Protein AF-A0A962JTT4-F1 (afdb_monomer)

Sequence (121 aa):
GFFLLAALSMVAFALIDASATVLLVLAFVLGFFTIGGMIGLYSAAAGLYPTTLRNTGLGWGIGIGRLGAILGPNVAGVLIGIGWEQADYFLLLALPLVFAMLSTYALHRSQKTRTLTEQVA

Solvent-accessible surface area (backbone atoms only — not comparable to full-atom values): 6494 Å² total; per-residue (Å²): 111,44,36,54,55,20,26,51,33,34,43,48,58,34,72,54,92,64,58,73,68,55,52,52,52,35,53,50,53,25,49,54,27,46,53,53,35,51,54,53,48,53,56,53,52,52,73,71,38,58,84,91,48,29,66,62,56,51,47,52,55,52,50,52,53,49,52,49,64,63,47,45,62,56,53,49,52,52,44,48,71,75,68,49,56,73,35,59,54,38,47,56,59,26,50,62,31,50,52,51,33,55,54,53,49,54,51,54,56,53,51,62,53,52,56,55,50,68,74,75,106

pLDDT: mean 82.77, std 9.1, range [50.25, 93.44]

Radius of gyration: 17.61 Å; Cα contacts (8 Å, |Δi|>4): 67; chains: 1; bounding box: 48×29×44 Å

Structure (mmCIF, N/CA/C/O backbone):
data_AF-A0A962JTT4-F1
#
_entry.id   AF-A0A962JTT4-F1
#
loop_
_atom_site.group_PDB
_atom_site.id
_atom_site.type_symbol
_atom_site.label_atom_id
_atom_site.label_alt_id
_atom_site.label_comp_id
_atom_site.label_asym_id
_atom_site.label_entity_id
_atom_site.label_seq_id
_atom_site.pdbx_PDB_ins_code
_atom_site.Cartn_x
_atom_site.Cartn_y
_atom_site.Cartn_z
_atom_site.occupancy
_atom_site.B_iso_or_equiv
_atom_site.auth_seq_id
_atom_site.auth_comp_id
_atom_site.auth_asym_id
_atom_site.auth_atom_id
_atom_site.pdbx_PDB_model_num
ATOM 1 N N . GLY A 1 1 ? -7.665 10.477 1.159 1.00 71.88 1 GLY A N 1
ATOM 2 C CA . GLY A 1 1 ? -6.621 11.371 0.624 1.00 71.88 1 GLY A CA 1
ATOM 3 C C . GLY A 1 1 ? -5.337 10.616 0.350 1.00 71.88 1 GLY A C 1
ATOM 4 O O . GLY A 1 1 ? -5.033 10.378 -0.806 1.00 71.88 1 GLY A O 1
ATOM 5 N N . PHE A 1 2 ? -4.629 10.192 1.402 1.00 78.94 2 PHE A N 1
ATOM 6 C CA . PHE A 1 2 ? -3.306 9.550 1.319 1.00 78.94 2 PHE A CA 1
ATOM 7 C C . PHE A 1 2 ? -3.193 8.390 0.314 1.00 78.94 2 PHE A C 1
ATOM 9 O O . PHE A 1 2 ? -2.306 8.419 -0.529 1.00 78.94 2 PHE A O 1
ATOM 16 N N . PHE A 1 3 ? -4.120 7.424 0.328 1.00 81.44 3 PHE A N 1
ATOM 17 C CA . PHE A 1 3 ? -4.079 6.280 -0.600 1.00 81.44 3 PHE A CA 1
ATOM 18 C C . PHE A 1 3 ? -4.284 6.657 -2.075 1.00 81.44 3 PHE A C 1
ATOM 20 O O . PHE A 1 3 ? -3.728 6.000 -2.947 1.00 81.44 3 PHE A O 1
ATOM 27 N N . LEU A 1 4 ? -5.028 7.733 -2.359 1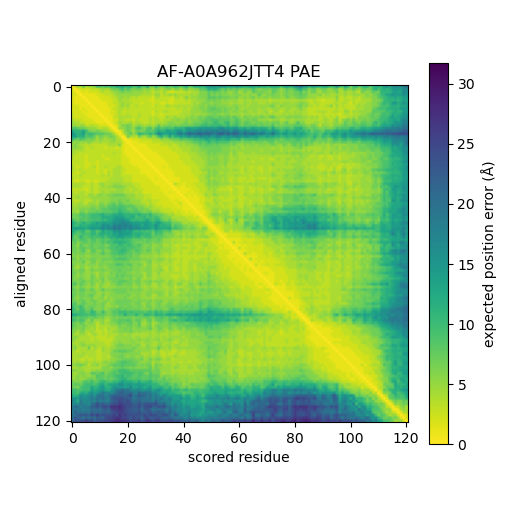.00 83.12 4 LEU A N 1
ATOM 28 C CA . LEU A 1 4 ? -5.218 8.227 -3.728 1.00 83.12 4 LEU A CA 1
ATOM 29 C C . LEU A 1 4 ? -3.922 8.861 -4.244 1.00 83.12 4 LEU A C 1
ATOM 31 O O . LEU A 1 4 ? -3.492 8.557 -5.350 1.00 83.12 4 LEU A O 1
ATOM 35 N N . LEU A 1 5 ? -3.273 9.695 -3.424 1.00 85.25 5 LEU A N 1
ATOM 36 C CA . LEU A 1 5 ? -1.982 10.296 -3.773 1.00 85.25 5 LEU A CA 1
ATOM 37 C C . LEU A 1 5 ? -0.900 9.230 -3.954 1.00 85.25 5 LEU A C 1
ATOM 39 O O . LEU A 1 5 ? -0.164 9.282 -4.930 1.00 85.25 5 LEU A O 1
ATOM 43 N N . ALA A 1 6 ? -0.864 8.224 -3.077 1.00 85.25 6 ALA A N 1
ATOM 44 C CA . ALA A 1 6 ? 0.035 7.087 -3.230 1.00 85.25 6 ALA A CA 1
ATOM 45 C C . ALA A 1 6 ? -0.232 6.314 -4.537 1.00 85.25 6 ALA A C 1
ATOM 47 O O . ALA A 1 6 ? 0.714 6.001 -5.253 1.00 85.25 6 ALA A O 1
ATOM 48 N N . ALA A 1 7 ? -1.499 6.066 -4.900 1.00 84.69 7 ALA A N 1
ATOM 49 C CA . ALA A 1 7 ? -1.848 5.404 -6.159 1.00 84.69 7 ALA A CA 1
ATOM 50 C C . ALA A 1 7 ? -1.422 6.227 -7.386 1.00 84.69 7 ALA A C 1
ATOM 52 O O . ALA A 1 7 ? -0.845 5.680 -8.320 1.00 84.69 7 ALA A O 1
ATOM 53 N N . LEU A 1 8 ? -1.643 7.545 -7.370 1.00 86.62 8 LEU A N 1
ATOM 54 C CA . LEU A 1 8 ? -1.200 8.435 -8.447 1.00 86.62 8 LEU A CA 1
ATOM 55 C C . LEU A 1 8 ? 0.326 8.454 -8.577 1.00 86.62 8 LEU A C 1
ATOM 57 O O . LEU A 1 8 ? 0.839 8.357 -9.688 1.00 86.62 8 LEU A O 1
ATOM 61 N N . SER A 1 9 ? 1.054 8.536 -7.460 1.00 84.06 9 SER A N 1
ATOM 62 C CA . SER A 1 9 ? 2.518 8.466 -7.464 1.00 84.06 9 SER A CA 1
ATOM 63 C C . SER A 1 9 ? 3.032 7.116 -7.965 1.00 84.06 9 SER A C 1
ATOM 65 O O . SER A 1 9 ? 4.034 7.088 -8.669 1.00 84.06 9 SER A O 1
ATOM 67 N N . MET A 1 10 ? 2.337 6.015 -7.658 1.00 86.44 10 MET A N 1
ATOM 68 C CA . MET A 1 10 ? 2.665 4.672 -8.149 1.00 86.44 10 MET A CA 1
ATOM 69 C C . MET A 1 10 ? 2.493 4.562 -9.667 1.00 86.44 10 MET A C 1
ATOM 71 O O . MET A 1 10 ? 3.378 4.068 -10.355 1.00 86.44 10 MET A O 1
ATOM 75 N N . VAL A 1 11 ? 1.375 5.061 -10.201 1.00 87.25 11 VAL A N 1
ATOM 76 C CA . VAL A 1 11 ? 1.112 5.075 -11.649 1.00 87.25 11 VAL A CA 1
ATOM 77 C C . VAL A 1 11 ? 2.109 5.981 -12.371 1.00 87.25 11 VAL A C 1
ATOM 79 O O . VAL A 1 11 ? 2.639 5.602 -13.410 1.00 87.25 11 VAL A O 1
ATOM 82 N N . ALA A 1 12 ? 2.420 7.149 -11.803 1.00 84.62 12 ALA A N 1
ATOM 83 C CA . ALA A 1 12 ? 3.449 8.033 -12.338 1.00 84.62 12 ALA A CA 1
ATOM 84 C C . ALA A 1 12 ? 4.829 7.355 -12.346 1.00 84.62 12 ALA A C 1
ATOM 86 O O . ALA A 1 12 ? 5.542 7.447 -13.334 1.00 84.62 12 ALA A O 1
ATOM 87 N N . PHE A 1 13 ? 5.185 6.628 -11.284 1.00 84.75 13 PHE A N 1
ATOM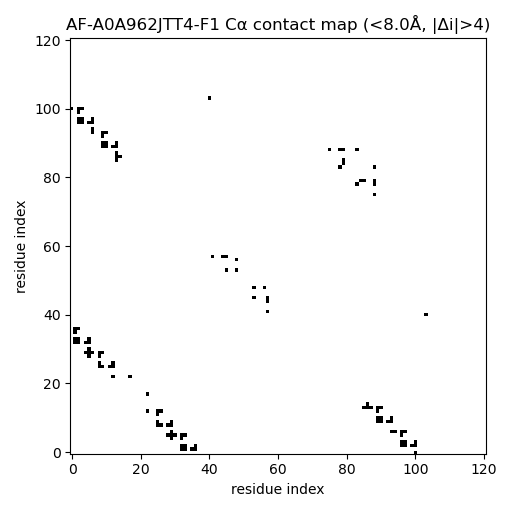 88 C CA . PHE A 1 13 ? 6.424 5.850 -11.227 1.00 84.75 13 PHE A CA 1
ATOM 89 C C . PHE A 1 13 ? 6.464 4.722 -12.269 1.00 84.75 13 PHE A C 1
ATOM 91 O O . PHE A 1 13 ? 7.529 4.422 -12.792 1.00 84.75 13 PHE A O 1
ATOM 98 N N . ALA A 1 14 ? 5.317 4.114 -12.584 1.00 83.12 14 ALA A N 1
ATOM 99 C CA . ALA A 1 14 ? 5.223 3.030 -13.558 1.00 83.12 14 ALA A CA 1
ATOM 100 C C . ALA A 1 14 ? 5.324 3.503 -15.018 1.00 83.12 14 ALA A C 1
ATOM 102 O O . ALA A 1 14 ? 5.861 2.780 -15.846 1.00 83.12 14 ALA A O 1
ATOM 103 N N . LEU A 1 15 ? 4.777 4.680 -15.341 1.00 82.44 15 LEU A N 1
ATOM 104 C CA . LEU A 1 15 ? 4.630 5.152 -16.727 1.00 82.44 15 LEU A CA 1
ATOM 105 C C . LEU A 1 15 ? 5.695 6.166 -17.161 1.00 82.44 15 LEU A C 1
ATOM 107 O O . LEU A 1 15 ? 5.823 6.444 -18.352 1.00 82.44 15 LEU A O 1
ATOM 111 N N . ILE A 1 16 ? 6.401 6.787 -16.214 1.00 81.62 16 ILE A N 1
ATOM 112 C CA . ILE A 1 16 ? 7.381 7.831 -16.514 1.00 81.62 16 ILE A CA 1
ATOM 113 C C . ILE A 1 16 ? 8.776 7.208 -16.611 1.00 81.62 16 ILE A C 1
ATOM 115 O O . ILE A 1 16 ? 9.443 6.997 -15.599 1.00 81.62 16 ILE A O 1
ATOM 119 N N . ASP A 1 17 ? 9.258 7.033 -17.839 1.00 71.81 17 ASP A N 1
ATOM 120 C CA . ASP A 1 17 ? 10.679 6.816 -18.115 1.00 71.81 17 ASP A CA 1
ATOM 121 C C . ASP A 1 17 ? 11.438 8.147 -17.997 1.00 71.81 17 ASP A C 1
ATOM 123 O O . ASP A 1 17 ? 11.567 8.920 -18.949 1.00 71.81 17 ASP A O 1
ATOM 127 N N . ALA A 1 18 ? 11.909 8.456 -16.788 1.00 75.94 18 ALA A N 1
ATOM 128 C CA . ALA A 1 18 ? 12.687 9.659 -16.494 1.00 75.94 18 ALA A CA 1
ATOM 129 C C . ALA A 1 18 ? 14.079 9.333 -15.938 1.00 75.94 18 ALA A C 1
ATOM 131 O O . ALA A 1 18 ? 14.427 8.186 -15.664 1.00 75.94 18 ALA A O 1
ATOM 132 N N . SER A 1 19 ? 14.901 10.372 -15.762 1.00 83.06 19 SER A N 1
ATOM 133 C CA . SER A 1 19 ? 16.229 10.223 -15.165 1.00 83.06 19 SER A CA 1
ATOM 134 C C . SER A 1 19 ? 16.149 9.608 -13.762 1.00 83.06 19 SER A C 1
ATOM 136 O O . SER A 1 19 ? 15.168 9.798 -13.037 1.00 83.06 19 SER A O 1
ATOM 138 N N . ALA A 1 20 ? 17.213 8.914 -13.347 1.00 84.25 20 ALA A N 1
ATOM 139 C CA . ALA A 1 20 ? 17.287 8.240 -12.047 1.00 84.25 20 ALA A CA 1
ATOM 140 C C . ALA A 1 20 ? 16.887 9.151 -10.868 1.00 84.25 20 ALA A C 1
ATOM 142 O O . ALA A 1 20 ? 16.230 8.708 -9.928 1.00 84.25 20 ALA A O 1
ATOM 143 N N . THR A 1 21 ? 17.216 10.443 -10.942 1.00 88.56 21 THR A N 1
ATOM 144 C CA . THR A 1 21 ? 16.834 11.441 -9.936 1.00 88.56 21 THR A CA 1
ATOM 145 C C . THR A 1 21 ? 15.317 11.589 -9.801 1.00 88.56 21 THR A C 1
ATOM 147 O O . THR A 1 21 ? 14.809 11.656 -8.685 1.00 88.56 21 THR A O 1
ATOM 150 N N . VAL A 1 22 ? 14.576 11.619 -10.912 1.00 86.50 22 VAL A N 1
ATOM 151 C CA . VAL A 1 22 ? 13.110 11.767 -10.900 1.00 86.50 22 VAL A CA 1
ATOM 152 C C . VAL A 1 22 ? 12.446 10.522 -10.317 1.00 86.50 22 VAL A C 1
ATOM 154 O O . VAL A 1 22 ? 11.553 10.642 -9.478 1.00 86.50 22 VAL A O 1
ATOM 157 N N . LEU A 1 23 ? 12.924 9.333 -10.692 1.00 86.06 23 LEU A N 1
ATOM 158 C CA . LEU A 1 23 ? 12.428 8.070 -10.141 1.00 86.06 23 LEU A CA 1
ATOM 159 C C . LEU A 1 23 ? 12.670 7.972 -8.629 1.00 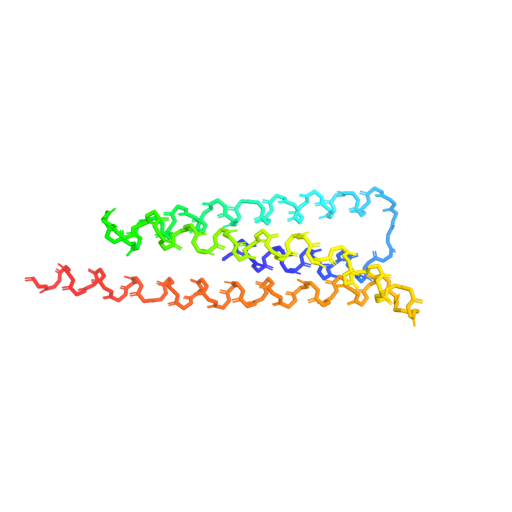86.06 23 LEU A C 1
ATOM 161 O O . LEU A 1 23 ? 11.780 7.547 -7.896 1.00 86.06 23 LEU A O 1
ATOM 165 N N . LEU A 1 24 ? 13.826 8.430 -8.134 1.00 89.38 24 LEU A N 1
ATOM 166 C CA . LEU A 1 24 ? 14.114 8.475 -6.695 1.00 89.38 24 LEU A CA 1
ATOM 167 C C . LEU A 1 24 ? 13.170 9.417 -5.939 1.00 89.38 24 LEU A C 1
ATOM 169 O O . LEU A 1 24 ? 12.685 9.068 -4.862 1.00 89.38 24 LEU A O 1
ATOM 173 N N . VAL A 1 25 ? 12.873 10.591 -6.504 1.00 91.44 25 VAL A N 1
ATOM 174 C CA . VAL A 1 25 ? 11.908 11.529 -5.912 1.00 91.44 25 VAL A CA 1
ATOM 175 C C . VAL A 1 25 ? 10.507 10.916 -5.886 1.00 91.44 25 VAL A C 1
ATOM 177 O O . VAL A 1 25 ? 9.841 10.964 -4.853 1.00 91.44 25 VAL A O 1
ATOM 180 N N . LEU A 1 26 ? 10.063 10.289 -6.978 1.00 88.50 26 LEU A N 1
ATOM 181 C CA . LEU A 1 26 ? 8.767 9.607 -7.032 1.00 88.50 26 LEU A CA 1
ATOM 182 C C . LEU A 1 26 ? 8.683 8.452 -6.027 1.00 88.50 26 LEU A C 1
ATOM 184 O O . LEU A 1 26 ? 7.681 8.339 -5.322 1.00 88.50 26 LEU A O 1
ATOM 188 N N . ALA A 1 27 ? 9.739 7.647 -5.900 1.00 87.94 27 ALA A N 1
ATOM 189 C CA . ALA A 1 27 ? 9.814 6.565 -4.921 1.00 87.94 27 ALA A CA 1
ATOM 190 C C . ALA A 1 27 ? 9.730 7.089 -3.479 1.00 87.94 27 ALA A C 1
ATOM 192 O O . ALA A 1 27 ? 9.022 6.515 -2.649 1.00 87.94 27 ALA A O 1
ATOM 193 N N . PHE A 1 28 ? 10.395 8.210 -3.182 1.00 92.12 28 PHE A N 1
ATOM 194 C CA . PHE A 1 28 ? 10.293 8.869 -1.881 1.00 92.12 28 PHE A CA 1
ATOM 195 C C . PHE A 1 28 ? 8.857 9.320 -1.584 1.00 92.12 28 PHE A C 1
ATOM 197 O O . PHE A 1 28 ? 8.317 9.020 -0.518 1.00 92.12 28 PHE A O 1
ATOM 204 N N . VAL A 1 29 ? 8.218 10.000 -2.538 1.00 91.69 29 VAL A N 1
ATOM 205 C CA . VAL A 1 29 ? 6.843 10.498 -2.404 1.00 91.69 29 VAL A CA 1
ATOM 206 C C . VAL A 1 29 ? 5.851 9.343 -2.223 1.00 91.69 29 VAL A C 1
ATOM 208 O O . VAL A 1 29 ? 5.016 9.372 -1.315 1.00 91.69 29 VAL A O 1
ATOM 211 N N . LEU A 1 30 ? 5.982 8.291 -3.032 1.00 89.81 30 LEU A N 1
ATOM 212 C CA . LEU A 1 30 ? 5.200 7.063 -2.923 1.00 89.81 30 LEU A CA 1
ATOM 213 C C . LEU A 1 30 ? 5.344 6.424 -1.535 1.00 89.81 30 LEU A C 1
ATOM 215 O O . LEU A 1 30 ? 4.340 6.093 -0.897 1.00 89.81 30 LEU A O 1
ATOM 219 N N . GLY A 1 31 ? 6.578 6.273 -1.047 1.00 88.81 31 GLY A N 1
ATOM 220 C CA . GLY A 1 31 ? 6.862 5.703 0.268 1.00 88.81 31 GLY A CA 1
ATOM 221 C C . GLY A 1 31 ? 6.262 6.534 1.402 1.00 88.81 31 GLY A C 1
ATOM 222 O O . GLY A 1 31 ? 5.586 5.990 2.278 1.00 88.81 31 GLY A O 1
ATOM 223 N N . PHE A 1 32 ? 6.431 7.857 1.347 1.00 91.44 32 PHE A N 1
ATOM 224 C CA . PHE A 1 32 ? 5.888 8.786 2.336 1.00 91.44 32 PHE A CA 1
ATOM 225 C C . PHE A 1 32 ? 4.362 8.676 2.451 1.00 91.44 32 PHE A C 1
ATOM 227 O O . PHE A 1 32 ? 3.830 8.500 3.551 1.00 91.44 32 PHE A O 1
ATOM 234 N N . PHE A 1 33 ? 3.643 8.715 1.324 1.00 89.94 33 PHE A N 1
ATOM 235 C CA . PHE A 1 33 ? 2.183 8.616 1.341 1.00 89.94 33 PHE A CA 1
ATOM 236 C C . PHE A 1 33 ? 1.683 7.228 1.745 1.00 89.94 33 PHE A C 1
ATOM 238 O O . PHE A 1 33 ? 0.670 7.129 2.442 1.00 89.94 33 PHE A O 1
ATOM 245 N N . THR A 1 34 ? 2.391 6.167 1.357 1.00 87.44 34 THR A N 1
ATOM 246 C CA . THR A 1 34 ? 2.013 4.789 1.697 1.00 87.44 34 THR A CA 1
ATOM 247 C C . THR A 1 34 ? 2.160 4.530 3.196 1.00 87.44 34 THR A C 1
ATOM 249 O O . THR A 1 34 ? 1.215 4.071 3.838 1.00 87.44 34 THR A O 1
ATOM 252 N N . ILE A 1 35 ? 3.306 4.885 3.787 1.00 89.75 35 ILE A N 1
ATOM 253 C CA . ILE A 1 35 ? 3.558 4.695 5.224 1.00 89.75 35 ILE A CA 1
ATOM 254 C C . ILE A 1 35 ? 2.665 5.624 6.054 1.00 89.75 35 ILE A C 1
ATOM 256 O O . ILE A 1 35 ? 2.040 5.174 7.016 1.00 89.75 35 ILE A O 1
ATOM 260 N N . GLY A 1 36 ? 2.540 6.896 5.659 1.00 87.56 36 GLY A N 1
ATOM 261 C CA . GLY A 1 36 ? 1.650 7.847 6.328 1.00 87.56 36 GLY A CA 1
ATOM 262 C C . GLY A 1 36 ? 0.188 7.388 6.310 1.00 87.56 36 GLY A C 1
ATOM 263 O O . GLY A 1 36 ? -0.489 7.418 7.340 1.00 87.56 36 GLY A O 1
ATOM 264 N N . GLY A 1 37 ? -0.281 6.878 5.166 1.00 86.25 37 GLY A N 1
ATOM 265 C CA . GLY A 1 37 ? -1.609 6.283 5.027 1.00 86.25 37 GLY A CA 1
ATOM 266 C C . GLY A 1 37 ? -1.804 5.050 5.911 1.00 86.25 37 GLY A C 1
ATOM 267 O O . GLY A 1 37 ? -2.839 4.932 6.566 1.00 86.25 37 GLY A O 1
ATOM 268 N N . MET A 1 38 ? -0.805 4.165 5.987 1.00 86.00 38 MET A N 1
ATOM 269 C CA . MET A 1 38 ? -0.851 2.962 6.824 1.00 86.00 38 MET A CA 1
ATOM 270 C C . MET A 1 38 ? -0.961 3.300 8.318 1.00 86.00 38 MET A C 1
ATOM 272 O O . MET A 1 38 ? -1.808 2.743 9.015 1.00 86.00 38 MET A O 1
ATOM 276 N N . ILE A 1 39 ? -0.152 4.243 8.811 1.00 88.00 39 ILE A N 1
ATOM 277 C CA . ILE A 1 39 ? -0.183 4.671 10.219 1.00 88.00 39 ILE A CA 1
ATOM 278 C C . ILE A 1 39 ? -1.537 5.309 10.556 1.00 88.00 39 ILE A C 1
ATOM 280 O O . ILE A 1 39 ? -2.152 4.965 11.569 1.00 88.00 39 ILE A O 1
ATOM 284 N N . GLY A 1 40 ? -2.036 6.195 9.687 1.00 85.75 40 GLY A N 1
ATOM 285 C CA . GLY A 1 40 ? -3.354 6.808 9.854 1.00 85.75 40 GLY A CA 1
ATOM 286 C C . GLY A 1 40 ? -4.482 5.774 9.868 1.00 85.75 40 GLY A C 1
ATOM 287 O O . GLY A 1 40 ? -5.381 5.854 10.705 1.00 85.75 40 GLY A O 1
ATOM 288 N N . LEU A 1 41 ? -4.403 4.765 8.994 1.00 83.75 41 LEU A N 1
ATOM 289 C CA . LEU A 1 41 ? -5.366 3.669 8.937 1.00 83.75 41 LEU A CA 1
ATOM 290 C C . LEU A 1 41 ? -5.371 2.843 10.226 1.00 83.75 41 LEU A C 1
ATOM 292 O O . LEU A 1 41 ? -6.444 2.571 10.754 1.00 83.75 41 LEU A O 1
ATOM 296 N N . TYR A 1 42 ? -4.205 2.472 10.759 1.00 84.81 42 TYR A N 1
ATOM 297 C CA . TYR A 1 42 ? -4.125 1.713 12.010 1.00 84.81 42 TYR A CA 1
ATOM 298 C C . TYR A 1 42 ? -4.639 2.504 13.212 1.00 84.81 42 TYR A C 1
ATOM 300 O O . TYR A 1 42 ? -5.340 1.941 14.052 1.00 84.81 42 TYR A O 1
ATOM 308 N N . SER A 1 43 ? -4.365 3.809 13.265 1.00 85.31 43 SER A N 1
ATOM 309 C CA . SER A 1 43 ? -4.914 4.696 14.295 1.00 85.31 43 SER A CA 1
ATOM 310 C C . SER A 1 43 ? -6.446 4.779 14.221 1.00 85.31 43 SER A C 1
ATOM 312 O O . SER A 1 43 ? -7.138 4.558 15.217 1.00 85.31 43 SER A O 1
ATOM 314 N N . ALA A 1 44 ? -7.000 4.995 13.023 1.00 82.50 44 ALA A N 1
ATOM 315 C CA . ALA A 1 44 ? -8.447 5.027 12.812 1.00 82.50 44 ALA A CA 1
ATOM 316 C C . ALA A 1 44 ? -9.112 3.672 13.114 1.00 82.50 44 ALA A C 1
ATOM 318 O O . ALA A 1 44 ? -10.165 3.622 13.749 1.00 82.50 44 ALA A O 1
ATOM 319 N N . ALA A 1 45 ? -8.484 2.567 12.704 1.00 81.00 45 ALA A N 1
ATOM 320 C CA . ALA A 1 45 ? -8.962 1.215 12.970 1.00 81.00 45 ALA A CA 1
ATOM 321 C C . ALA A 1 45 ? -8.958 0.892 14.469 1.00 81.00 45 ALA A C 1
ATOM 323 O O . ALA A 1 45 ? -9.917 0.303 14.964 1.00 81.00 45 ALA A O 1
ATOM 324 N N . ALA A 1 46 ? -7.943 1.330 15.220 1.00 81.38 46 ALA A N 1
ATOM 325 C CA . ALA A 1 46 ? -7.931 1.188 16.672 1.00 81.38 46 ALA A CA 1
ATOM 326 C C . ALA A 1 46 ? -9.143 1.881 17.316 1.00 81.38 46 ALA A C 1
ATOM 328 O O . ALA A 1 46 ? -9.762 1.310 18.209 1.00 81.38 46 ALA A O 1
ATOM 329 N N . GLY A 1 47 ? -9.546 3.057 16.829 1.00 79.69 47 GLY A N 1
ATOM 330 C CA . GLY A 1 47 ? -10.744 3.753 17.311 1.00 79.69 47 GLY A CA 1
ATOM 331 C C . GLY A 1 47 ? -12.074 3.049 17.002 1.00 79.69 47 GLY A C 1
ATOM 332 O O . GLY A 1 47 ? -13.050 3.270 17.712 1.00 79.69 47 GLY A O 1
ATOM 333 N N . LEU A 1 48 ? -12.125 2.188 15.979 1.00 77.75 48 LEU A N 1
ATOM 334 C CA . LEU A 1 48 ? -13.355 1.523 15.525 1.00 77.75 48 LEU A CA 1
ATOM 335 C C . LEU A 1 48 ? -13.716 0.263 16.321 1.00 77.75 48 LEU A C 1
ATOM 337 O O . LEU A 1 48 ? -14.893 -0.087 16.401 1.00 77.75 48 LEU A O 1
ATOM 341 N N . TYR A 1 49 ? -12.727 -0.422 16.900 1.00 77.06 49 TYR A N 1
ATOM 342 C CA . TYR A 1 49 ? -12.964 -1.663 17.638 1.00 77.06 49 TYR A CA 1
ATOM 343 C C . TYR A 1 49 ? -13.157 -1.418 19.146 1.00 77.06 49 TYR A C 1
ATOM 345 O O . TYR A 1 49 ? -12.373 -0.664 19.749 1.00 77.06 49 TYR A O 1
ATOM 353 N N . PRO A 1 50 ? -14.126 -2.114 19.785 1.00 74.06 50 PRO A N 1
ATOM 354 C CA . PRO A 1 50 ? -14.224 -2.194 21.240 1.00 74.06 50 PRO A CA 1
ATOM 355 C C . PRO A 1 50 ? -12.900 -2.675 21.835 1.00 74.06 50 PRO A C 1
ATOM 357 O O . PRO A 1 50 ? -12.224 -3.527 21.252 1.00 74.06 50 PRO A O 1
ATOM 360 N N . THR A 1 51 ? -12.533 -2.159 23.004 1.00 80.31 51 THR A N 1
ATOM 361 C CA . THR A 1 51 ? -11.254 -2.437 23.682 1.00 80.31 51 THR A CA 1
ATOM 362 C C . THR A 1 51 ? -10.950 -3.931 23.812 1.00 80.31 51 THR A C 1
ATOM 364 O O . THR A 1 51 ? -9.803 -4.330 23.644 1.00 80.31 51 THR A O 1
ATOM 367 N N . THR A 1 52 ? -11.969 -4.766 24.025 1.00 80.56 52 THR A N 1
ATOM 368 C CA . THR A 1 52 ? -11.855 -6.229 24.144 1.00 80.56 52 THR A CA 1
ATOM 369 C C . THR A 1 52 ? -11.511 -6.954 22.842 1.00 80.56 52 THR A C 1
ATOM 371 O O . THR A 1 52 ? -10.900 -8.015 22.891 1.00 80.56 52 THR A O 1
ATOM 374 N N . LEU A 1 53 ? -11.881 -6.411 21.677 1.00 81.25 53 LEU A N 1
ATOM 375 C CA . LEU A 1 53 ? -11.692 -7.067 20.371 1.00 81.25 53 LEU A CA 1
ATOM 376 C C . LEU A 1 53 ? -10.624 -6.391 19.502 1.00 81.25 53 LEU A C 1
ATOM 378 O O . LEU A 1 53 ? -10.220 -6.934 18.472 1.00 81.25 53 LEU A O 1
ATOM 382 N N . ARG A 1 54 ? -10.145 -5.215 19.919 1.00 83.50 54 ARG A N 1
ATOM 383 C CA . ARG A 1 54 ? -9.206 -4.375 19.169 1.00 83.50 54 ARG A CA 1
ATOM 384 C C . ARG A 1 54 ? -7.913 -5.095 18.808 1.00 83.50 54 ARG A C 1
ATOM 386 O O . ARG A 1 54 ? -7.501 -5.042 17.652 1.00 83.50 54 ARG A O 1
ATOM 393 N N . ASN A 1 55 ? -7.297 -5.791 19.762 1.00 83.62 55 ASN A N 1
ATOM 394 C CA . ASN A 1 55 ? -6.029 -6.479 19.517 1.00 83.62 55 ASN A CA 1
ATOM 395 C C 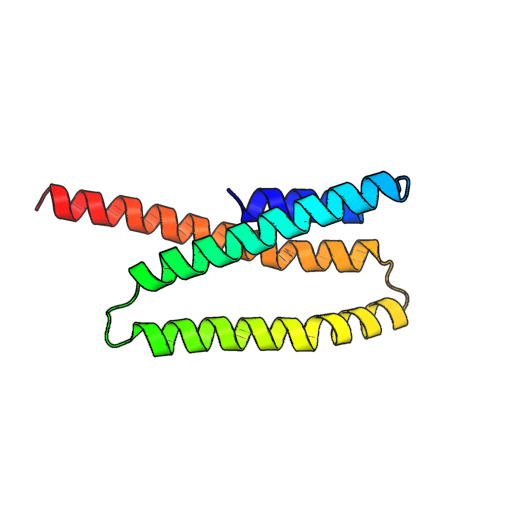. ASN A 1 55 ? -6.190 -7.637 18.527 1.00 83.62 55 ASN A C 1
ATOM 397 O O . ASN A 1 55 ? -5.353 -7.806 17.645 1.00 83.62 55 ASN A O 1
ATOM 401 N N . THR A 1 56 ? -7.280 -8.398 18.626 1.00 87.25 56 THR A N 1
ATOM 402 C CA . THR A 1 56 ? -7.545 -9.538 17.741 1.00 87.25 56 THR A CA 1
ATOM 403 C C . THR A 1 56 ? -7.869 -9.071 16.322 1.00 87.25 56 THR A C 1
ATOM 405 O O . THR A 1 56 ? -7.309 -9.592 15.361 1.00 87.25 56 THR A O 1
ATOM 408 N N . GLY A 1 57 ? -8.717 -8.045 16.178 1.00 82.88 57 GLY A N 1
ATOM 409 C CA . GLY A 1 57 ? -9.088 -7.482 14.876 1.00 82.88 57 GLY A CA 1
ATOM 410 C C . GLY A 1 57 ? -7.914 -6.813 14.155 1.00 82.88 57 GLY A C 1
ATOM 411 O O . GLY A 1 57 ? -7.666 -7.094 12.982 1.00 82.88 57 GLY A O 1
ATOM 412 N N . LEU A 1 58 ? -7.142 -5.978 14.862 1.00 86.31 58 LEU A N 1
ATOM 413 C CA . LEU A 1 58 ? -5.930 -5.373 14.300 1.00 86.31 58 LEU A CA 1
ATOM 414 C C . LEU A 1 58 ? -4.866 -6.430 13.982 1.00 86.31 58 LEU A C 1
ATOM 416 O O . LEU A 1 58 ? -4.221 -6.340 12.941 1.00 86.31 58 LEU A O 1
ATOM 420 N N . GLY A 1 59 ? -4.715 -7.449 14.834 1.00 88.62 59 GLY A N 1
ATOM 421 C CA . GLY A 1 59 ? -3.786 -8.558 14.621 1.00 88.62 59 GLY A CA 1
ATOM 422 C C . GLY A 1 59 ? -4.054 -9.312 13.318 1.00 88.62 59 GLY A C 1
ATOM 423 O O . GLY A 1 59 ? -3.122 -9.535 12.547 1.00 88.62 59 GLY A O 1
ATOM 424 N N . TRP A 1 60 ? -5.319 -9.623 13.020 1.00 89.81 60 TRP A N 1
ATOM 425 C CA . TRP A 1 60 ? -5.707 -10.238 11.745 1.00 89.81 60 TRP A CA 1
ATOM 426 C C . TRP A 1 60 ? -5.395 -9.343 10.543 1.00 89.81 60 TRP A C 1
ATOM 428 O O . TRP A 1 60 ? -4.799 -9.810 9.572 1.00 89.81 60 TRP A O 1
ATOM 438 N N . GLY A 1 61 ? -5.732 -8.051 10.618 1.00 86.25 61 GLY A N 1
ATOM 439 C CA . GLY A 1 61 ? -5.442 -7.101 9.539 1.00 86.25 61 GLY A CA 1
ATOM 440 C C . GLY A 1 61 ? -3.942 -6.965 9.255 1.00 86.25 61 GLY A C 1
ATOM 441 O O . GLY A 1 61 ? -3.511 -7.052 8.105 1.00 86.25 61 GLY A O 1
ATOM 442 N N . ILE A 1 62 ? -3.130 -6.824 10.306 1.00 88.31 62 ILE A N 1
ATOM 443 C CA . ILE A 1 62 ? -1.667 -6.736 10.194 1.00 88.31 62 ILE A CA 1
ATOM 444 C C . ILE A 1 62 ? -1.080 -8.057 9.679 1.00 88.31 62 ILE A C 1
ATOM 446 O O . ILE A 1 62 ? -0.176 -8.044 8.843 1.00 88.31 62 ILE A O 1
ATOM 450 N N . GLY A 1 63 ? -1.595 -9.196 10.150 1.00 90.62 63 GLY A N 1
ATOM 451 C CA . GLY A 1 63 ? -1.177 -10.525 9.706 1.00 90.62 63 GLY A CA 1
ATOM 452 C C . GLY A 1 63 ? -1.359 -10.714 8.200 1.00 90.62 63 GLY A C 1
ATOM 453 O O . GLY A 1 63 ? -0.415 -11.098 7.512 1.00 90.62 63 GLY A O 1
ATOM 454 N N . ILE A 1 64 ? -2.529 -10.350 7.669 1.00 89.81 64 ILE A N 1
ATOM 455 C CA . ILE A 1 64 ? -2.804 -10.392 6.224 1.00 89.81 64 ILE A CA 1
ATOM 456 C C . ILE A 1 64 ? -1.868 -9.443 5.461 1.00 89.81 64 ILE A C 1
ATOM 458 O O . ILE A 1 64 ? -1.305 -9.829 4.437 1.00 89.81 64 ILE A O 1
ATOM 462 N N . GLY A 1 65 ? -1.628 -8.236 5.984 1.00 87.44 65 GLY A N 1
ATOM 463 C CA . GLY A 1 65 ? -0.679 -7.291 5.385 1.00 87.44 65 GLY A CA 1
ATOM 464 C C . GLY A 1 65 ? 0.740 -7.861 5.262 1.00 87.44 65 GLY A C 1
ATOM 465 O O . GLY A 1 65 ? 1.403 -7.679 4.241 1.00 87.44 65 GLY A O 1
ATOM 466 N N . ARG A 1 66 ? 1.192 -8.624 6.264 1.00 91.62 66 ARG A N 1
ATOM 467 C CA . ARG A 1 66 ? 2.494 -9.306 6.231 1.00 91.62 66 ARG A CA 1
ATOM 468 C C . ARG A 1 66 ? 2.546 -10.442 5.214 1.00 91.62 66 ARG A C 1
ATOM 470 O O . ARG A 1 66 ? 3.566 -10.587 4.550 1.00 91.62 66 ARG A O 1
ATOM 477 N N . LEU A 1 67 ? 1.467 -11.209 5.053 1.00 92.75 67 LEU A N 1
ATOM 478 C CA . LEU A 1 67 ? 1.396 -12.237 4.007 1.00 92.75 67 LEU A CA 1
ATOM 479 C C . LEU A 1 67 ? 1.542 -11.610 2.616 1.00 92.75 67 LEU A C 1
ATOM 481 O O . LEU A 1 67 ? 2.311 -12.112 1.801 1.00 92.75 67 LEU A O 1
ATOM 485 N N . GLY A 1 68 ? 0.892 -10.468 2.377 1.00 87.31 68 GLY A N 1
ATOM 486 C CA . GLY A 1 68 ? 1.069 -9.694 1.147 1.00 87.31 68 GLY A CA 1
ATOM 487 C C . GLY A 1 68 ? 2.513 -9.229 0.936 1.00 87.31 68 GLY A C 1
ATOM 488 O O . GLY A 1 68 ? 3.039 -9.360 -0.164 1.00 87.31 68 GLY A O 1
ATOM 489 N N . ALA A 1 69 ? 3.190 -8.757 1.988 1.00 88.12 69 ALA A N 1
ATOM 490 C CA . ALA A 1 69 ? 4.594 -8.341 1.909 1.00 88.12 69 ALA A CA 1
ATOM 491 C C . ALA A 1 69 ? 5.561 -9.504 1.611 1.00 88.12 69 ALA A C 1
ATOM 493 O O . ALA A 1 69 ? 6.574 -9.299 0.949 1.00 88.12 69 ALA A O 1
ATOM 494 N N . ILE A 1 70 ? 5.249 -10.718 2.075 1.00 93.44 70 ILE A N 1
ATOM 495 C CA . ILE A 1 70 ?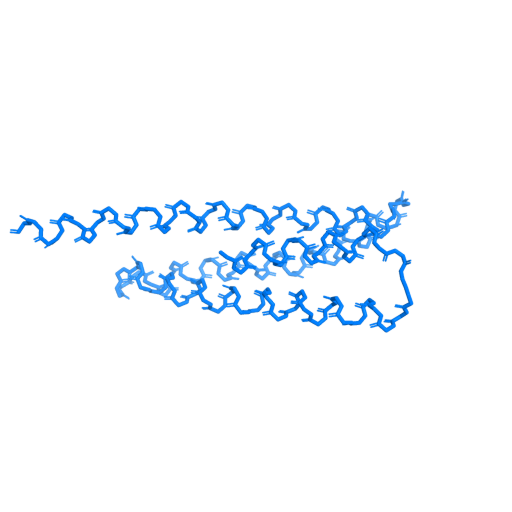 6.041 -11.927 1.803 1.00 93.44 70 ILE A CA 1
ATOM 496 C C . ILE A 1 70 ? 5.792 -12.425 0.375 1.00 93.44 70 ILE A C 1
ATOM 498 O O . ILE A 1 70 ? 6.730 -12.744 -0.354 1.0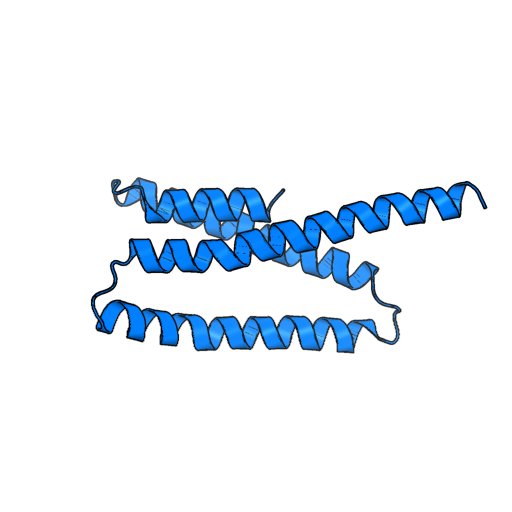0 93.44 70 ILE A O 1
ATOM 502 N N . LEU A 1 71 ? 4.526 -12.496 -0.041 1.00 92.19 71 LEU A N 1
ATOM 503 C CA . LEU A 1 71 ? 4.149 -13.024 -1.352 1.00 92.19 71 LEU A CA 1
ATOM 504 C C . LEU A 1 71 ? 4.416 -12.030 -2.489 1.00 92.19 71 LEU A C 1
ATOM 506 O O . LEU A 1 71 ? 4.687 -12.459 -3.605 1.00 92.19 71 LEU A O 1
ATOM 510 N N . GLY A 1 72 ? 4.398 -10.724 -2.213 1.00 87.69 72 GLY A N 1
ATOM 511 C CA . GLY A 1 72 ? 4.566 -9.663 -3.208 1.00 87.69 72 GLY A CA 1
ATOM 512 C C . GLY A 1 72 ? 5.826 -9.821 -4.067 1.00 87.69 72 GLY A C 1
ATOM 513 O O . GLY A 1 72 ? 5.695 -9.986 -5.277 1.00 87.69 72 GLY A O 1
ATOM 514 N N . PRO A 1 73 ? 7.039 -9.857 -3.482 1.00 88.69 73 PRO A N 1
ATOM 515 C CA . PRO A 1 73 ? 8.276 -10.030 -4.247 1.00 88.69 73 PRO A CA 1
ATOM 516 C C . PRO A 1 73 ? 8.354 -11.363 -5.001 1.00 88.69 73 PRO A C 1
ATOM 518 O O . PRO A 1 73 ? 8.915 -11.412 -6.091 1.00 88.69 73 PRO A O 1
ATOM 521 N N . ASN A 1 74 ? 7.772 -12.435 -4.450 1.00 90.94 74 ASN A N 1
ATOM 522 C CA . ASN A 1 74 ? 7.723 -13.737 -5.120 1.00 90.94 74 ASN A CA 1
ATOM 523 C C . ASN A 1 74 ? 6.879 -13.660 -6.400 1.00 90.94 74 ASN A C 1
ATOM 525 O O . ASN A 1 74 ? 7.320 -14.096 -7.460 1.00 90.94 74 ASN A O 1
ATOM 529 N N . VAL A 1 75 ? 5.695 -13.047 -6.316 1.00 89.69 75 VAL A N 1
ATOM 530 C CA . VAL A 1 75 ? 4.822 -12.813 -7.475 1.00 89.69 75 VAL A CA 1
ATOM 531 C C . VAL A 1 75 ? 5.494 -11.873 -8.481 1.00 89.69 75 VAL A C 1
ATOM 533 O O . VAL A 1 75 ? 5.473 -12.163 -9.674 1.00 89.69 75 VAL A O 1
ATOM 536 N N . ALA A 1 76 ? 6.159 -10.810 -8.014 1.00 87.56 76 ALA A N 1
ATOM 537 C CA . ALA A 1 76 ? 6.941 -9.903 -8.859 1.00 87.56 76 ALA A CA 1
ATOM 538 C C . ALA A 1 76 ? 8.013 -10.644 -9.664 1.00 87.56 76 ALA A C 1
ATOM 540 O O . ALA A 1 76 ? 8.105 -10.479 -10.876 1.00 87.56 76 ALA A O 1
ATOM 541 N N . GLY A 1 77 ? 8.805 -11.482 -8.989 1.00 87.81 77 GLY A N 1
ATOM 542 C CA . GLY A 1 77 ? 9.893 -12.230 -9.609 1.00 87.81 77 GLY A CA 1
ATOM 543 C C . GLY A 1 77 ? 9.398 -13.217 -10.662 1.00 87.81 77 GLY A C 1
ATOM 544 O O . GLY A 1 77 ? 9.988 -13.310 -11.734 1.00 87.81 77 GLY A O 1
ATOM 545 N N . VAL A 1 78 ? 8.283 -13.906 -10.396 1.00 91.25 78 VAL A N 1
ATOM 546 C CA . VAL A 1 78 ? 7.662 -14.810 -11.375 1.00 91.25 78 VAL A CA 1
ATOM 547 C C . VAL A 1 78 ? 7.120 -14.036 -12.578 1.00 91.25 78 VAL A C 1
ATOM 549 O O . VAL A 1 78 ? 7.377 -14.440 -13.707 1.00 91.25 78 VAL A O 1
ATOM 552 N N . LEU A 1 79 ? 6.416 -12.919 -12.358 1.00 87.69 79 LEU A N 1
ATOM 553 C CA . LEU A 1 79 ? 5.845 -12.094 -13.432 1.00 87.69 79 LEU A CA 1
ATOM 554 C C . LEU A 1 79 ? 6.932 -11.503 -14.341 1.00 87.69 79 LEU A C 1
ATOM 556 O O . LEU A 1 79 ? 6.853 -11.620 -15.561 1.00 87.69 79 LEU A O 1
ATOM 560 N N . ILE A 1 80 ? 7.990 -10.941 -13.758 1.00 87.19 80 ILE A N 1
ATOM 561 C CA . ILE A 1 80 ? 9.134 -10.433 -14.526 1.00 87.19 80 ILE A CA 1
ATOM 562 C C . ILE A 1 80 ? 9.832 -11.590 -15.262 1.00 87.19 80 ILE A C 1
ATOM 564 O O . ILE A 1 80 ? 10.228 -11.448 -16.417 1.00 87.19 80 ILE A O 1
ATOM 568 N N . GLY A 1 81 ? 9.922 -12.770 -14.637 1.00 86.19 81 GLY A N 1
ATOM 569 C CA . GLY A 1 81 ? 10.508 -13.969 -15.240 1.00 86.19 81 GLY A CA 1
ATOM 570 C C . GLY A 1 81 ? 9.752 -14.513 -16.460 1.00 86.19 81 GLY A C 1
ATOM 571 O O . GLY A 1 81 ? 10.379 -15.103 -17.336 1.00 86.19 81 GLY A O 1
ATOM 572 N N . ILE A 1 82 ? 8.436 -14.293 -16.558 1.00 91.19 82 ILE A N 1
ATOM 573 C CA . ILE A 1 82 ? 7.626 -14.663 -17.737 1.00 91.19 82 ILE A CA 1
ATOM 574 C C . ILE A 1 82 ? 7.588 -13.565 -18.815 1.00 91.19 82 ILE A C 1
ATOM 576 O O . ILE A 1 82 ? 6.857 -13.701 -19.794 1.00 91.19 82 ILE A O 1
ATOM 580 N N . GLY A 1 83 ? 8.373 -12.494 -18.653 1.00 85.00 83 GLY A N 1
ATOM 581 C CA . GLY A 1 83 ? 8.524 -11.427 -19.643 1.00 85.00 83 GLY A CA 1
ATOM 582 C C . GLY A 1 83 ? 7.578 -10.239 -19.469 1.00 85.00 83 GLY A C 1
ATOM 583 O O . GLY A 1 83 ? 7.425 -9.470 -20.413 1.00 85.00 83 GLY A O 1
ATOM 584 N N . TRP A 1 84 ? 6.939 -10.074 -18.305 1.00 85.56 84 TRP A N 1
ATOM 585 C CA . TRP A 1 84 ? 6.212 -8.833 -18.022 1.00 85.56 84 TRP A CA 1
ATOM 586 C C . TRP A 1 84 ? 7.176 -7.659 -17.873 1.00 85.56 84 TRP A C 1
ATOM 588 O O . TRP A 1 84 ? 8.228 -7.782 -17.238 1.00 85.56 84 TRP A O 1
ATOM 598 N N . GLU A 1 85 ? 6.779 -6.500 -18.398 1.00 84.19 85 GLU A N 1
ATOM 599 C CA . GLU A 1 85 ? 7.508 -5.264 -18.155 1.00 84.19 85 GLU A CA 1
ATOM 600 C C . GLU A 1 85 ? 7.356 -4.825 -16.695 1.00 84.19 85 GLU A C 1
ATOM 602 O O . GLU A 1 85 ? 6.340 -5.046 -16.028 1.00 84.19 85 GLU A O 1
ATOM 607 N N . GLN A 1 86 ? 8.392 -4.166 -16.178 1.00 78.75 86 GLN A N 1
ATOM 608 C CA . GLN A 1 86 ? 8.405 -3.671 -14.804 1.00 78.75 86 GLN A CA 1
ATOM 609 C C . GLN A 1 86 ? 7.255 -2.679 -14.547 1.00 78.75 86 GLN A C 1
ATOM 611 O O . GLN A 1 86 ? 6.672 -2.687 -13.460 1.00 78.75 86 GLN A O 1
ATOM 616 N N . ALA A 1 87 ? 6.886 -1.885 -15.557 1.00 82.69 87 ALA A N 1
ATOM 617 C CA . ALA A 1 87 ? 5.755 -0.962 -15.518 1.00 82.69 87 ALA A CA 1
ATOM 618 C C . ALA A 1 87 ? 4.423 -1.676 -15.221 1.00 82.69 87 ALA A C 1
ATOM 620 O O . ALA A 1 87 ? 3.690 -1.259 -14.320 1.00 82.69 87 ALA A O 1
ATOM 621 N N . ASP A 1 88 ? 4.144 -2.795 -15.896 1.00 84.19 88 ASP A N 1
ATOM 622 C CA . ASP A 1 88 ? 2.902 -3.561 -15.726 1.00 84.19 88 ASP A CA 1
ATOM 623 C C . ASP A 1 88 ? 2.747 -4.105 -14.303 1.00 84.19 88 ASP A C 1
ATOM 625 O O . ASP A 1 88 ? 1.656 -4.092 -13.726 1.00 84.19 88 ASP A O 1
ATOM 629 N N . TYR A 1 89 ? 3.854 -4.529 -13.688 1.00 85.75 89 TYR A N 1
ATOM 630 C CA . TYR A 1 89 ? 3.849 -4.974 -12.298 1.00 85.75 89 TYR A CA 1
ATOM 631 C C . TYR A 1 89 ? 3.501 -3.833 -11.326 1.00 85.75 89 TYR A C 1
ATOM 633 O O . TYR A 1 89 ? 2.686 -4.010 -10.415 1.00 85.75 89 TYR A O 1
ATOM 641 N N . PHE A 1 90 ? 4.070 -2.639 -11.520 1.00 84.19 90 PHE A N 1
ATOM 642 C CA . PHE A 1 90 ? 3.743 -1.480 -10.682 1.00 84.19 90 PHE A CA 1
ATOM 643 C C . PHE A 1 90 ? 2.304 -0.989 -10.889 1.00 84.19 90 PHE A C 1
ATOM 645 O O . PHE A 1 90 ? 1.660 -0.577 -9.920 1.00 84.19 90 PHE A O 1
ATOM 652 N N . LEU A 1 91 ? 1.763 -1.097 -12.106 1.00 85.19 91 LEU A N 1
ATOM 653 C CA . LEU A 1 91 ? 0.347 -0.837 -12.378 1.00 85.19 91 LEU A CA 1
ATOM 654 C C . LEU A 1 91 ? -0.563 -1.843 -11.663 1.00 85.19 91 LEU A C 1
ATOM 656 O O . LEU A 1 91 ? -1.559 -1.445 -11.056 1.00 85.19 91 LEU A O 1
ATOM 660 N N . LEU A 1 92 ? -0.200 -3.129 -11.648 1.00 88.19 92 LEU A N 1
ATOM 661 C CA . LEU A 1 92 ? -0.924 -4.150 -10.887 1.00 88.19 92 LEU A CA 1
ATOM 662 C C . LEU A 1 92 ? -0.932 -3.821 -9.389 1.00 88.19 92 LEU A C 1
ATOM 664 O O . LEU A 1 92 ? -1.969 -3.926 -8.734 1.00 88.19 92 LEU A O 1
ATOM 668 N N . LEU A 1 93 ? 0.192 -3.350 -8.849 1.00 85.94 93 LEU A N 1
ATOM 669 C CA . LEU A 1 93 ? 0.284 -2.902 -7.461 1.00 85.94 93 LEU A CA 1
ATOM 670 C C . LEU A 1 93 ? -0.494 -1.608 -7.172 1.00 85.94 93 LEU A C 1
ATOM 672 O O . LEU A 1 93 ? -0.833 -1.362 -6.015 1.00 85.94 93 LEU A O 1
ATOM 676 N N . ALA A 1 94 ? -0.839 -0.799 -8.174 1.00 85.56 94 ALA A N 1
ATOM 677 C CA . ALA A 1 94 ? -1.713 0.354 -7.969 1.00 85.56 94 ALA A CA 1
ATOM 678 C C . ALA A 1 94 ? -3.160 -0.066 -7.630 1.00 85.56 94 ALA A C 1
ATOM 680 O O . ALA A 1 94 ? -3.845 0.641 -6.886 1.00 85.56 94 ALA A O 1
ATOM 681 N N . LEU A 1 95 ? -3.620 -1.239 -8.091 1.00 87.69 95 LEU A N 1
ATOM 682 C CA . LEU A 1 95 ? -4.967 -1.756 -7.810 1.00 87.69 95 LEU A CA 1
ATOM 683 C C . LEU A 1 95 ? -5.284 -1.865 -6.305 1.00 87.69 95 LEU A C 1
ATOM 685 O O . LEU A 1 95 ? -6.287 -1.287 -5.876 1.00 87.69 95 LEU A O 1
ATOM 689 N N . PRO A 1 96 ? -4.480 -2.544 -5.460 1.00 86.38 96 PRO A N 1
ATOM 690 C CA . PRO A 1 96 ? -4.759 -2.623 -4.027 1.00 86.38 96 PRO A CA 1
ATOM 691 C C . PRO A 1 96 ? -4.740 -1.254 -3.329 1.00 86.38 96 PRO A C 1
ATOM 693 O O . PRO A 1 96 ? -5.490 -1.064 -2.371 1.00 86.38 96 PRO A O 1
ATOM 696 N N . LEU A 1 97 ? -3.967 -0.272 -3.817 1.00 84.81 97 LEU A N 1
ATOM 697 C CA . LEU A 1 97 ? -4.021 1.100 -3.291 1.00 84.81 97 LEU A CA 1
ATOM 698 C C . LEU A 1 97 ? -5.371 1.770 -3.589 1.00 84.81 97 LEU A C 1
ATOM 700 O O . LEU A 1 97 ? -5.932 2.439 -2.717 1.00 84.81 97 LEU A O 1
ATOM 704 N N . VAL A 1 98 ? -5.927 1.554 -4.783 1.00 87.00 98 VAL A N 1
ATOM 705 C CA . VAL A 1 98 ? -7.270 2.037 -5.138 1.00 87.00 98 VAL A CA 1
ATOM 706 C C . VAL A 1 98 ? -8.338 1.345 -4.286 1.00 87.00 98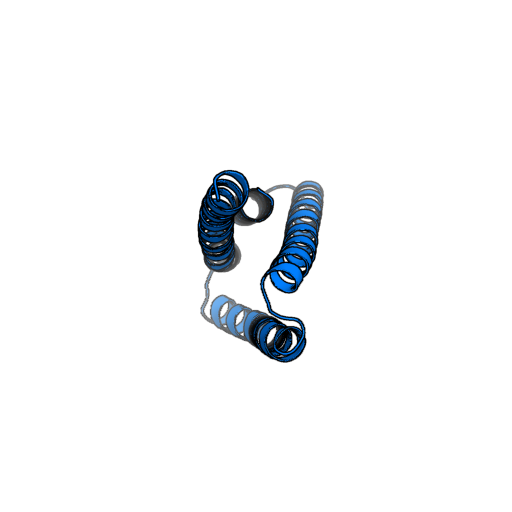 VAL A C 1
ATOM 708 O O . VAL A 1 98 ? -9.217 2.015 -3.741 1.00 87.00 98 VAL A O 1
ATOM 711 N N . PHE A 1 99 ? -8.238 0.031 -4.065 1.00 87.62 99 PHE A N 1
ATOM 712 C CA . PHE A 1 99 ? -9.142 -0.680 -3.152 1.00 87.62 99 PHE A CA 1
ATOM 713 C C . PHE A 1 99 ? -9.059 -0.155 -1.713 1.00 87.62 99 PHE A C 1
ATOM 715 O O . PHE A 1 99 ? -10.093 0.024 -1.059 1.00 87.62 99 PHE A O 1
ATOM 722 N N . ALA A 1 100 ? -7.857 0.151 -1.220 1.00 84.75 100 ALA A N 1
ATOM 723 C CA . ALA A 1 100 ? -7.669 0.766 0.091 1.00 84.75 100 ALA A CA 1
ATOM 724 C C . ALA A 1 100 ? -8.307 2.166 0.154 1.00 84.75 100 ALA A C 1
ATOM 726 O O . ALA A 1 100 ? -8.970 2.509 1.138 1.00 84.75 100 ALA A O 1
ATOM 727 N N . MET A 1 101 ? -8.178 2.966 -0.908 1.00 86.81 101 MET A N 1
ATOM 728 C CA . MET A 1 101 ? -8.854 4.260 -1.020 1.00 86.81 101 MET A CA 1
ATOM 729 C C . MET A 1 101 ? -10.379 4.110 -0.936 1.00 86.81 101 MET A C 1
ATOM 731 O O . MET A 1 101 ? -11.010 4.811 -0.146 1.00 86.81 101 MET A O 1
ATOM 735 N N . LEU A 1 102 ? -10.972 3.195 -1.706 1.00 86.94 102 LEU A N 1
ATOM 736 C CA . LEU A 1 102 ? -12.421 2.965 -1.705 1.00 86.94 102 LEU A CA 1
ATOM 737 C C . LEU A 1 102 ? -12.914 2.511 -0.328 1.00 86.94 102 LEU A C 1
ATOM 739 O O . LEU A 1 102 ? -13.891 3.047 0.196 1.00 86.94 102 LEU A O 1
ATOM 743 N N . SER A 1 103 ? -12.187 1.580 0.290 1.00 85.12 103 SER A N 1
ATOM 744 C CA . SER A 1 103 ? -12.518 1.036 1.609 1.00 85.12 103 SER A CA 1
ATOM 745 C C . SER A 1 103 ? -12.467 2.116 2.693 1.00 85.12 103 SER A C 1
ATOM 747 O O . SER A 1 103 ? -13.405 2.271 3.475 1.00 85.12 103 SER A O 1
ATOM 749 N N . THR A 1 104 ? -11.405 2.925 2.714 1.00 82.62 104 THR A N 1
ATOM 750 C CA . THR A 1 104 ? -11.271 4.027 3.681 1.00 82.62 104 THR A CA 1
ATOM 751 C C . THR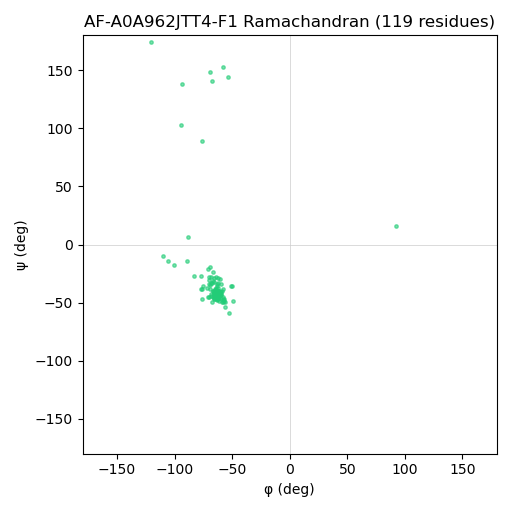 A 1 104 ? -12.272 5.154 3.440 1.00 82.62 104 THR A C 1
ATOM 753 O O . THR A 1 104 ? -12.766 5.745 4.401 1.00 82.62 104 THR A O 1
ATOM 756 N N . TYR A 1 105 ? -12.634 5.426 2.185 1.00 83.75 105 TYR A N 1
ATOM 757 C CA . TYR A 1 105 ? -13.675 6.393 1.843 1.00 83.75 105 TYR A CA 1
AT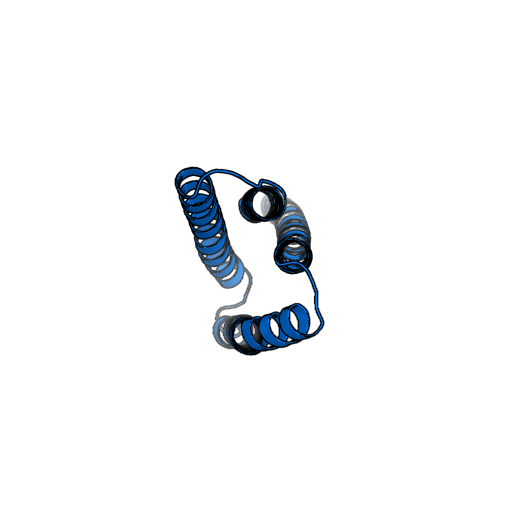OM 758 C C . TYR A 1 105 ? -15.063 5.952 2.337 1.00 83.75 105 TYR A C 1
ATOM 760 O O . TYR A 1 105 ? -15.778 6.746 2.953 1.00 83.75 105 TYR A O 1
ATOM 768 N N . ALA A 1 106 ? -15.426 4.679 2.144 1.00 83.69 106 ALA A N 1
ATOM 769 C CA . ALA A 1 106 ? -16.678 4.117 2.656 1.00 83.69 106 ALA A CA 1
ATOM 770 C C . ALA A 1 106 ? -16.756 4.181 4.194 1.00 83.69 106 ALA A C 1
ATOM 772 O O . ALA A 1 106 ? -17.795 4.532 4.765 1.00 83.69 106 ALA A O 1
ATOM 773 N N . LEU A 1 107 ? -15.632 3.912 4.865 1.00 79.75 107 LEU A N 1
ATOM 774 C CA . LEU A 1 107 ? -15.515 3.981 6.320 1.00 79.75 107 LEU A CA 1
ATOM 775 C C . LEU A 1 107 ? -15.687 5.417 6.837 1.00 79.75 107 LEU A C 1
ATOM 777 O O . LEU A 1 107 ? -16.448 5.652 7.775 1.00 79.75 107 LEU A O 1
ATOM 781 N N . HIS A 1 108 ? -15.049 6.390 6.180 1.00 77.38 108 HIS A N 1
ATOM 782 C CA . HIS A 1 108 ? -15.175 7.808 6.522 1.00 77.38 108 HIS A CA 1
ATOM 783 C C . HIS A 1 108 ? -16.618 8.311 6.368 1.00 77.38 108 HIS A C 1
ATOM 785 O O . HIS A 1 108 ? -17.121 9.048 7.218 1.00 77.38 108 HIS A O 1
ATOM 791 N N . ARG A 1 109 ? -17.320 7.869 5.315 1.00 75.38 109 ARG A N 1
ATOM 792 C CA . ARG A 1 109 ? -18.730 8.218 5.103 1.00 75.38 109 ARG A CA 1
ATOM 793 C C . ARG A 1 109 ? -19.629 7.660 6.210 1.00 75.38 109 ARG A C 1
ATOM 795 O O . ARG A 1 109 ? -20.515 8.370 6.673 1.00 75.38 109 ARG A O 1
ATOM 802 N N . SER A 1 110 ? -19.360 6.438 6.668 1.00 70.19 110 SER A N 1
ATOM 803 C CA . SER A 1 110 ? -20.129 5.786 7.738 1.00 70.19 110 SER A CA 1
ATOM 804 C C . SER A 1 110 ? -19.904 6.431 9.112 1.00 70.19 110 SER A C 1
ATOM 806 O O . SER A 1 110 ? -20.839 6.537 9.903 1.00 70.19 110 SER A O 1
ATOM 808 N N . GLN A 1 111 ? -18.692 6.924 9.393 1.00 68.50 111 GLN A N 1
ATOM 809 C CA . GLN A 1 111 ? -18.408 7.659 10.632 1.00 68.50 111 GLN A CA 1
ATOM 810 C C . GLN A 1 111 ? -19.165 8.988 10.704 1.00 68.50 111 GLN A C 1
ATOM 812 O O . GLN A 1 111 ? -19.733 9.309 11.745 1.00 68.50 111 GLN A O 1
ATOM 817 N N . LYS A 1 112 ? -19.232 9.723 9.585 1.00 59.31 112 LYS A N 1
ATOM 818 C CA . LYS A 1 112 ? -19.932 11.013 9.510 1.00 59.31 112 LYS A CA 1
ATOM 819 C C . LYS A 1 112 ? -21.427 10.888 9.829 1.00 59.31 112 LYS A C 1
ATOM 821 O O . LYS A 1 112 ? -22.018 11.824 10.350 1.00 59.31 112 LYS A O 1
ATOM 826 N N . THR A 1 113 ? -22.034 9.739 9.532 1.00 58.75 113 THR A N 1
ATOM 827 C CA . THR A 1 113 ? -23.446 9.464 9.833 1.00 58.75 113 THR A CA 1
ATOM 828 C C . THR A 1 113 ? -23.674 9.149 11.313 1.00 58.75 113 THR A C 1
ATOM 830 O O . THR A 1 113 ? -24.660 9.610 11.877 1.00 58.75 113 THR A O 1
ATOM 833 N N . ARG A 1 114 ? -22.761 8.418 11.966 1.00 55.47 114 ARG A N 1
ATOM 834 C CA . ARG A 1 114 ? -22.929 7.976 13.361 1.00 55.47 114 ARG A CA 1
ATOM 835 C C . ARG A 1 114 ? -22.792 9.114 14.378 1.00 55.47 114 ARG A C 1
ATOM 837 O O . ARG A 1 114 ? -23.567 9.166 15.327 1.00 55.47 114 ARG A O 1
ATOM 844 N N . THR A 1 115 ? -21.883 10.063 14.148 1.00 57.88 115 THR A N 1
ATOM 845 C CA . THR A 1 115 ? -21.749 11.252 15.011 1.00 57.88 115 THR A CA 1
ATOM 846 C C . THR A 1 115 ? -22.965 12.175 14.935 1.00 57.88 115 THR A C 1
ATOM 848 O O . THR A 1 115 ? -23.318 12.796 15.929 1.00 57.88 115 THR A O 1
ATOM 851 N N . LEU A 1 116 ? -23.648 12.242 13.786 1.00 59.31 116 LEU A N 1
ATOM 852 C CA . LEU A 1 116 ? -24.879 13.027 13.642 1.00 59.31 116 LEU A CA 1
ATOM 853 C C . LEU A 1 116 ? -26.055 12.411 14.407 1.00 59.31 116 LEU A C 1
ATOM 855 O O . LEU A 1 116 ? -26.924 13.139 14.866 1.00 59.31 116 LEU A O 1
ATOM 859 N N . THR A 1 117 ? -26.089 11.087 14.564 1.00 59.94 117 THR A N 1
ATOM 860 C CA . THR A 1 117 ? -27.135 10.416 15.349 1.00 59.94 117 THR A CA 1
ATOM 861 C C . THR A 1 117 ? -26.892 10.556 16.852 1.00 59.94 117 THR A C 1
ATOM 863 O O . THR A 1 117 ? -27.843 10.795 17.583 1.00 59.94 117 THR A O 1
ATOM 866 N N . GLU A 1 118 ? -25.637 10.488 17.313 1.00 56.78 118 GLU A N 1
ATOM 867 C CA . GLU A 1 118 ? -25.281 10.699 18.731 1.00 56.78 118 GLU A CA 1
ATOM 868 C C . GLU A 1 118 ? -25.421 12.159 19.197 1.00 56.78 118 GLU A C 1
ATOM 870 O O . GLU A 1 118 ? -25.529 12.396 20.391 1.00 56.78 118 GLU A O 1
ATOM 875 N N . GLN A 1 119 ? -25.418 13.142 18.290 1.00 53.47 119 GLN A N 1
ATOM 876 C CA . GLN A 1 119 ? -25.644 14.553 18.645 1.00 53.47 119 GLN A CA 1
ATOM 877 C C . GLN A 1 119 ? -27.119 14.983 18.616 1.00 53.47 119 GLN A C 1
ATOM 879 O O . GLN A 1 119 ? -27.438 16.066 19.099 1.00 53.47 119 GLN A O 1
ATOM 884 N N . VAL A 1 120 ? -28.001 14.181 18.012 1.00 55.97 120 VAL A N 1
ATOM 885 C CA . VAL A 1 120 ? -29.444 14.469 17.895 1.00 55.97 120 VAL A CA 1
ATOM 886 C C . VAL A 1 120 ? -30.279 13.603 18.856 1.00 55.97 120 VAL A C 1
ATOM 888 O O . VAL A 1 120 ? -31.449 13.911 19.078 1.00 55.97 120 VAL A O 1
ATOM 891 N N . ALA A 1 121 ? -29.687 12.548 19.428 1.00 50.25 121 ALA A N 1
ATOM 892 C CA . ALA A 1 121 ? -30.262 11.709 20.484 1.00 50.25 121 ALA A CA 1
ATOM 893 C C . ALA A 1 121 ? -29.886 12.229 21.879 1.00 50.25 121 ALA A C 1
ATOM 895 O O . ALA A 1 121 ? -30.749 12.125 22.779 1.00 50.25 121 ALA A O 1
#

Nearest PDB structures (foldseek):
  5d6k-assembly1_A  TM=7.742E-01  e=4.873E+00  Streptococcus thermophilus LMG 18311
  2x0c-assembly1_A  TM=5.093E-01  e=9.887E+00  Mus musculus

Mean predicted aligned error: 7.29 Å

Foldseek 3Di:
DLLVQLLVLLLCLLPDPDDPVVNVVSVVSNVVSVVVLVVVVLVVQLVVDDPVCSCVVSVVVVVVVVVCVVCLVVVVVVCVVVPDDPSVSSNVVSVVSVVVVVVVVVVVVVVVVVVVVVVVD

Secondary structure (DSSP, 8-state):
-HHHHHHHHHHHHHH----HHHHHHHHHHHHHHHHHHHHHHHHHHHHHS-TTTHHHHHHHHHHHHHHHHHHHHHHHHHHHHTT--HHHHHHHHHHHHHHHHHHHHHHHHHHHHHHHHHTT-